Protein AF-X0TJN2-F1 (afdb_monomer)

Structure (mmCIF, N/CA/C/O backbone):
data_AF-X0TJN2-F1
#
_entry.id   AF-X0TJN2-F1
#
loop_
_atom_site.group_PDB
_atom_site.id
_atom_site.type_symbol
_atom_site.label_atom_id
_atom_site.label_alt_id
_atom_site.label_comp_id
_atom_site.label_asym_id
_atom_site.label_entity_id
_atom_site.label_seq_id
_atom_site.pdbx_PDB_ins_code
_atom_site.Cartn_x
_atom_site.Cartn_y
_atom_site.Cartn_z
_atom_site.occupancy
_atom_site.B_iso_or_equiv
_atom_site.auth_seq_id
_atom_site.auth_comp_id
_atom_site.auth_asym_id
_atom_site.auth_atom_id
_atom_site.pdbx_PDB_model_num
ATOM 1 N N . MET A 1 1 ? -18.033 17.559 14.910 1.00 62.31 1 MET A N 1
ATOM 2 C CA . MET A 1 1 ? -17.339 16.274 15.171 1.00 62.31 1 MET A CA 1
ATOM 3 C C . MET A 1 1 ? -16.543 16.414 16.459 1.00 62.31 1 MET A C 1
ATOM 5 O O . MET A 1 1 ? -16.068 17.509 16.716 1.00 62.31 1 MET A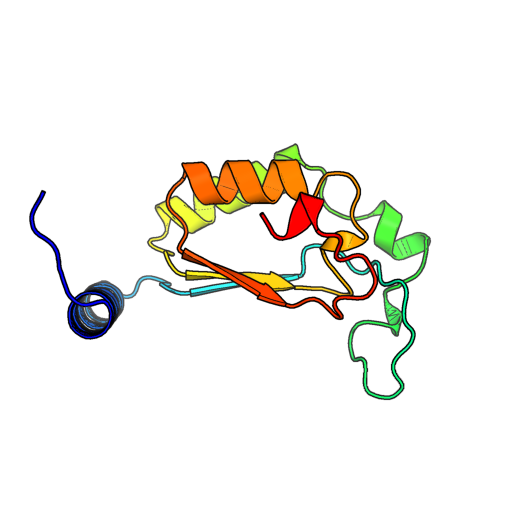 O 1
ATOM 9 N N . ARG A 1 2 ? -16.440 15.367 17.288 1.00 81.12 2 ARG A N 1
ATOM 10 C CA . ARG A 1 2 ? -15.555 15.389 18.466 1.00 81.12 2 ARG A CA 1
ATOM 11 C C . ARG A 1 2 ? -14.173 14.905 18.043 1.00 81.12 2 ARG A C 1
ATOM 13 O O . ARG A 1 2 ? -14.068 13.805 17.509 1.00 81.12 2 ARG A O 1
ATOM 20 N N . GLU A 1 3 ? -13.151 15.717 18.275 1.00 88.81 3 GLU A N 1
ATOM 21 C CA . GLU A 1 3 ? -11.761 15.311 18.076 1.00 88.81 3 GLU A CA 1
ATOM 22 C C . GLU A 1 3 ? -11.350 14.297 19.149 1.00 88.81 3 GLU A C 1
ATOM 24 O O . GLU A 1 3 ? -11.745 14.394 20.313 1.00 88.81 3 GLU A O 1
ATOM 29 N N . ILE A 1 4 ? -10.584 13.282 18.748 1.00 92.44 4 ILE A N 1
ATOM 30 C CA . ILE A 1 4 ? -10.064 12.238 19.634 1.00 92.44 4 ILE A CA 1
ATOM 31 C C . ILE A 1 4 ? -8.573 12.102 19.349 1.00 92.44 4 ILE A C 1
ATOM 33 O O . ILE A 1 4 ? -8.166 11.972 18.197 1.00 92.44 4 ILE A O 1
ATOM 37 N N . GLN A 1 5 ? -7.750 12.078 20.398 1.00 95.31 5 GLN A N 1
ATOM 38 C CA . GLN A 1 5 ? -6.318 11.833 20.253 1.00 95.31 5 GLN A CA 1
ATOM 39 C C . GLN A 1 5 ? -6.065 10.447 19.635 1.00 95.31 5 GLN A C 1
ATOM 41 O O . GLN A 1 5 ? -6.628 9.449 20.096 1.00 95.31 5 GLN A O 1
ATOM 46 N N . TYR A 1 6 ? -5.154 10.363 18.657 1.00 92.50 6 TYR A N 1
ATOM 47 C CA . TYR A 1 6 ? -4.822 9.106 17.972 1.00 92.50 6 TYR A CA 1
ATOM 48 C C . TYR A 1 6 ? -4.476 7.967 18.941 1.00 92.50 6 TYR A C 1
ATOM 50 O O . TYR A 1 6 ? -4.969 6.858 18.772 1.00 92.50 6 TYR A O 1
ATOM 58 N N . LYS A 1 7 ? -3.699 8.237 20.002 1.00 95.19 7 LYS A N 1
ATOM 59 C CA . LYS A 1 7 ? -3.362 7.241 21.038 1.00 95.19 7 LYS A CA 1
ATOM 60 C C . LYS A 1 7 ? -4.614 6.633 21.675 1.00 95.19 7 LYS A C 1
ATOM 62 O O . LYS A 1 7 ? -4.718 5.416 21.795 1.00 95.19 7 LYS A O 1
ATOM 67 N N . THR A 1 8 ? -5.573 7.474 22.054 1.00 96.06 8 THR A N 1
ATOM 68 C CA . THR A 1 8 ? -6.837 7.047 22.667 1.00 96.06 8 THR A CA 1
ATOM 69 C C . THR A 1 8 ? -7.681 6.240 21.686 1.00 96.06 8 THR A C 1
ATOM 71 O O . THR A 1 8 ? -8.191 5.180 22.046 1.00 96.06 8 THR A O 1
ATOM 74 N N . PHE A 1 9 ? -7.792 6.707 20.438 1.00 94.25 9 PHE A N 1
ATOM 75 C CA . PHE A 1 9 ? -8.461 5.977 19.361 1.00 94.25 9 PHE A CA 1
ATOM 76 C C . PHE A 1 9 ? -7.820 4.601 19.131 1.00 94.25 9 PHE A C 1
ATOM 78 O O . PHE A 1 9 ? -8.507 3.585 19.193 1.00 94.25 9 PHE A O 1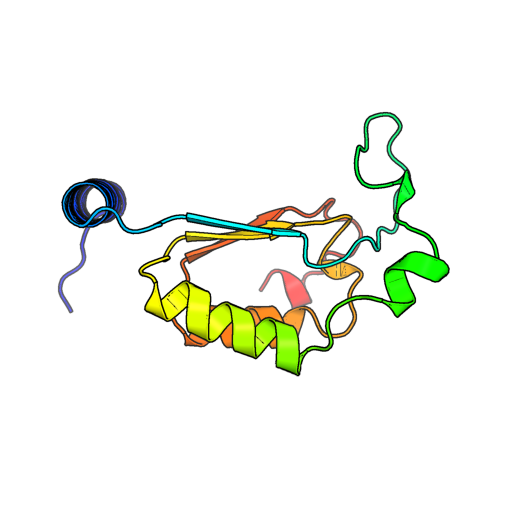
ATOM 85 N N . SER A 1 10 ? -6.502 4.560 18.936 1.00 94.44 10 SER A N 1
ATOM 86 C CA . SER A 1 10 ? -5.738 3.349 18.650 1.00 94.44 10 SER A CA 1
ATOM 87 C C . SER A 1 10 ? -5.880 2.327 19.778 1.00 94.44 10 SER A C 1
ATOM 89 O O . SER A 1 10 ? -6.340 1.214 19.525 1.00 94.44 10 SER A O 1
ATOM 91 N N . LEU A 1 11 ? -5.600 2.705 21.033 1.00 94.75 11 LEU A N 1
ATOM 92 C CA . LEU A 1 11 ? -5.723 1.801 22.186 1.00 94.75 11 LEU A CA 1
ATOM 93 C C . LEU A 1 11 ? -7.145 1.246 22.336 1.00 94.75 11 LEU A C 1
ATOM 95 O O . LEU A 1 11 ? -7.325 0.052 22.590 1.00 94.75 11 LEU A O 1
ATOM 99 N N . ARG A 1 12 ? -8.164 2.093 22.144 1.00 94.19 12 ARG A N 1
ATOM 100 C CA . ARG A 1 12 ? -9.566 1.666 22.193 1.00 94.19 12 ARG A CA 1
ATOM 101 C C . ARG A 1 12 ? -9.883 0.664 21.084 1.00 94.19 12 ARG A C 1
ATOM 103 O O . ARG A 1 12 ? -10.483 -0.370 21.371 1.00 94.19 12 ARG A O 1
ATOM 110 N N . THR A 1 13 ? -9.485 0.943 19.846 1.00 93.06 13 THR A N 1
ATOM 111 C CA . THR A 1 13 ? -9.785 0.076 18.700 1.00 93.06 13 THR A CA 1
ATOM 112 C C . THR A 1 13 ? -9.036 -1.252 18.778 1.00 93.06 13 THR A C 1
ATOM 114 O O . THR A 1 13 ? -9.641 -2.297 18.550 1.00 93.06 13 THR A O 1
ATOM 117 N N . HIS A 1 14 ? -7.764 -1.248 19.196 1.00 92.69 14 HIS A N 1
ATOM 118 C CA . HIS A 1 14 ? -7.018 -2.478 19.477 1.00 92.69 14 HIS A CA 1
ATOM 119 C C . HIS A 1 14 ? -7.720 -3.331 20.538 1.00 92.69 14 HIS A C 1
ATOM 121 O O . HIS A 1 14 ? -7.912 -4.527 20.325 1.00 92.69 14 HIS A O 1
ATOM 127 N N . LYS A 1 15 ? -8.170 -2.723 21.645 1.00 94.31 15 LYS A N 1
ATOM 128 C CA . LYS A 1 15 ? -8.902 -3.436 22.702 1.00 94.31 15 LYS A CA 1
ATOM 129 C C . LYS A 1 15 ? -10.209 -4.048 22.189 1.00 94.31 15 LYS A C 1
ATOM 131 O O . LYS A 1 15 ? -10.488 -5.204 22.487 1.00 94.31 15 LYS A O 1
ATOM 136 N N . ILE A 1 16 ? -11.002 -3.298 21.419 1.00 93.12 16 ILE A N 1
ATOM 137 C CA . ILE A 1 16 ? -12.267 -3.793 20.848 1.00 93.12 16 ILE A CA 1
ATOM 138 C C . ILE A 1 16 ? -12.008 -4.962 19.893 1.00 93.12 16 ILE A C 1
ATOM 140 O O . ILE A 1 16 ? -12.632 -6.011 20.038 1.00 93.12 16 ILE A O 1
ATOM 144 N N . ASN A 1 17 ? -11.071 -4.815 18.954 1.00 92.06 17 ASN A N 1
ATOM 145 C CA . ASN A 1 17 ? -10.776 -5.865 17.979 1.00 92.06 17 ASN A CA 1
ATOM 146 C C . ASN A 1 17 ? -10.184 -7.121 18.633 1.00 92.06 17 ASN A C 1
ATOM 148 O O . ASN A 1 17 ? -10.547 -8.226 18.236 1.00 92.06 17 ASN A O 1
ATOM 152 N N . TRP A 1 18 ? -9.368 -6.969 19.683 1.00 92.12 18 TRP A N 1
ATOM 153 C CA . TRP A 1 18 ? -8.886 -8.091 20.494 1.00 92.12 18 TRP A CA 1
ATOM 154 C C . TRP A 1 18 ? -10.037 -8.868 21.144 1.00 92.12 18 TRP A C 1
ATOM 156 O O . TRP A 1 18 ? -10.114 -10.088 21.018 1.00 92.12 18 TRP A O 1
ATOM 166 N N . LEU A 1 19 ? -10.974 -8.164 21.790 1.00 95.50 19 LEU A N 1
ATOM 167 C CA . LEU A 1 19 ? -12.136 -8.784 22.438 1.00 95.50 19 LEU A CA 1
ATOM 168 C C . LEU A 1 19 ? -13.060 -9.484 21.434 1.00 95.50 19 LEU A C 1
ATOM 170 O O . LEU A 1 19 ? -13.574 -10.563 21.716 1.00 95.50 19 LEU A O 1
ATOM 174 N N . LEU A 1 20 ? -13.240 -8.893 20.251 1.00 94.56 20 LEU A N 1
ATOM 175 C CA . LEU A 1 20 ? -14.043 -9.463 19.167 1.00 94.56 20 LEU A CA 1
ATOM 176 C C . LEU A 1 20 ? -13.293 -10.521 18.341 1.00 94.56 20 LEU A C 1
ATOM 178 O O . LEU A 1 20 ? -13.887 -11.081 17.421 1.00 94.56 20 LEU A O 1
ATOM 182 N N . LYS A 1 21 ? -12.014 -10.789 18.646 1.00 93.81 21 LYS A N 1
ATOM 183 C CA . LYS A 1 21 ? -11.131 -11.704 17.902 1.00 93.81 21 LYS A CA 1
ATOM 184 C C . LYS A 1 21 ? -11.095 -11.405 16.396 1.00 93.81 21 LYS A C 1
ATOM 186 O O . LYS A 1 21 ? -11.138 -12.315 15.571 1.00 93.81 21 LYS A O 1
ATOM 191 N N . ARG A 1 22 ? -11.046 -10.120 16.034 1.00 93.38 22 ARG A N 1
ATOM 192 C CA . ARG A 1 22 ? -11.006 -9.655 14.639 1.00 93.38 22 ARG A CA 1
ATOM 193 C C . ARG A 1 22 ? -9.607 -9.189 14.249 1.00 93.38 22 ARG A C 1
ATOM 195 O O . ARG A 1 22 ? -8.933 -8.571 15.077 1.00 93.38 22 ARG A O 1
ATOM 202 N N . PRO A 1 23 ? -9.182 -9.417 12.994 1.00 92.81 23 PRO A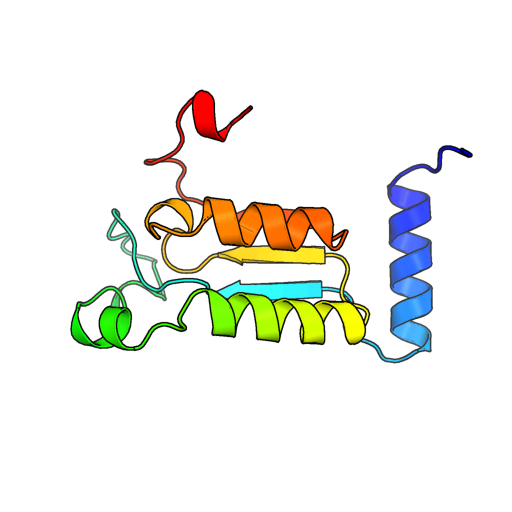 N 1
ATOM 203 C CA . PRO A 1 23 ? -7.977 -8.787 12.487 1.00 92.81 23 PRO A CA 1
ATOM 204 C C . PRO A 1 23 ? -8.187 -7.273 12.441 1.00 92.81 23 PRO A C 1
ATOM 206 O O . PRO A 1 23 ? -9.236 -6.784 12.032 1.00 92.81 23 PRO A O 1
ATOM 209 N N . ASN A 1 24 ? -7.179 -6.526 12.866 1.00 93.44 24 ASN A N 1
ATOM 210 C CA . ASN A 1 24 ? -7.206 -5.066 12.889 1.00 93.44 24 ASN A CA 1
ATOM 211 C C . ASN A 1 24 ? -6.141 -4.440 11.975 1.00 93.44 24 ASN A C 1
ATOM 213 O O . ASN A 1 24 ? -6.293 -3.281 11.586 1.00 93.44 24 ASN A O 1
ATOM 217 N N . VAL A 1 25 ? -5.100 -5.205 11.629 1.00 96.06 25 VAL A N 1
ATOM 218 C CA . VAL A 1 25 ? -4.000 -4.815 10.738 1.00 96.06 25 VAL A CA 1
ATOM 219 C C . VAL A 1 25 ? -3.935 -5.781 9.556 1.00 96.06 25 VAL A C 1
ATOM 221 O O . VAL A 1 25 ? -4.110 -6.986 9.734 1.00 96.06 25 VAL A O 1
ATOM 224 N N . CYS A 1 26 ? -3.657 -5.263 8.363 1.00 97.62 26 CYS A N 1
ATOM 225 C CA . CYS A 1 26 ? -3.344 -6.047 7.173 1.00 97.62 26 CYS A CA 1
ATOM 226 C C . CYS A 1 26 ? -2.089 -5.476 6.514 1.00 97.62 26 CYS A C 1
ATOM 228 O O . CYS A 1 26 ? -2.008 -4.271 6.291 1.00 97.62 26 CYS A O 1
ATOM 230 N N . GLN A 1 27 ? -1.132 -6.341 6.190 1.00 98.00 27 GLN A N 1
ATOM 231 C CA . GLN A 1 27 ? -0.037 -6.023 5.282 1.00 98.00 27 GLN A CA 1
ATOM 232 C C . GLN A 1 27 ? -0.313 -6.720 3.953 1.00 98.00 27 GLN A C 1
ATOM 234 O O . GLN A 1 27 ? -0.589 -7.920 3.932 1.00 98.00 27 GLN A O 1
ATOM 239 N N . PHE A 1 28 ? -0.276 -5.960 2.864 1.00 98.12 28 PHE A N 1
ATOM 240 C CA . PHE A 1 28 ? -0.575 -6.440 1.524 1.00 98.12 28 PHE A CA 1
ATOM 241 C C . PHE A 1 28 ? 0.654 -6.236 0.633 1.00 98.12 28 PHE A C 1
ATOM 243 O O . PHE A 1 28 ? 0.977 -5.112 0.244 1.00 98.12 28 PHE A O 1
ATOM 250 N N . GLU A 1 29 ? 1.311 -7.347 0.296 1.00 96.69 29 GLU A N 1
ATOM 251 C CA . GLU A 1 29 ? 2.322 -7.441 -0.763 1.00 96.69 29 GLU A CA 1
ATOM 252 C C . GLU A 1 29 ? 1.630 -7.252 -2.125 1.00 96.69 29 GLU A C 1
ATOM 254 O O . GLU A 1 29 ? 1.092 -8.193 -2.710 1.00 96.69 29 GLU A O 1
ATOM 259 N N . LEU A 1 30 ? 1.534 -6.003 -2.582 1.00 97.69 30 LEU A N 1
ATOM 260 C CA . LEU A 1 30 ? 0.665 -5.625 -3.697 1.00 97.69 30 LEU A CA 1
ATOM 261 C C . LEU A 1 30 ? 1.251 -6.005 -5.063 1.00 97.69 30 LEU A C 1
ATOM 263 O O . LEU A 1 30 ? 0.516 -6.274 -6.014 1.00 97.69 30 LEU A O 1
ATOM 267 N N . THR A 1 31 ? 2.576 -5.997 -5.163 1.00 97.94 31 THR A N 1
ATOM 268 C CA . THR A 1 31 ? 3.323 -6.307 -6.381 1.00 97.94 31 THR A CA 1
ATOM 269 C C . THR A 1 31 ? 4.669 -6.918 -6.020 1.00 97.94 31 THR A C 1
ATOM 271 O O . THR A 1 31 ? 5.249 -6.576 -4.993 1.00 97.94 31 THR A O 1
ATOM 274 N N . PHE A 1 32 ? 5.195 -7.795 -6.870 1.00 97.31 32 PHE A N 1
ATOM 275 C CA . PHE A 1 32 ? 6.598 -8.211 -6.806 1.00 97.31 32 PHE A CA 1
ATOM 276 C C . PHE A 1 32 ? 7.520 -7.257 -7.577 1.00 97.31 32 PHE A C 1
ATOM 278 O O . PHE A 1 32 ? 8.740 -7.399 -7.513 1.00 97.31 32 PHE A O 1
ATOM 285 N N . GLY A 1 33 ? 6.951 -6.308 -8.325 1.00 97.62 33 GLY A N 1
ATOM 286 C CA . GLY A 1 33 ? 7.687 -5.334 -9.116 1.00 97.62 33 GLY A CA 1
ATOM 287 C C . GLY A 1 33 ? 8.494 -4.403 -8.226 1.00 97.62 33 GLY A C 1
ATOM 288 O O . GLY A 1 33 ? 7.982 -3.870 -7.245 1.00 97.62 33 GLY A O 1
ATOM 289 N N . CYS A 1 34 ? 9.766 -4.217 -8.560 1.00 97.94 34 CYS A N 1
ATOM 290 C CA . CYS A 1 34 ? 10.634 -3.229 -7.935 1.00 97.94 34 CYS A CA 1
ATOM 291 C C . CYS A 1 34 ? 11.630 -2.700 -8.970 1.00 97.94 34 CYS A C 1
ATOM 293 O O . CYS A 1 34 ? 12.081 -3.432 -9.850 1.00 97.94 34 CYS A O 1
ATOM 295 N N . ASN A 1 35 ? 11.990 -1.429 -8.854 1.00 97.06 35 ASN A N 1
ATOM 296 C CA . ASN A 1 35 ? 13.020 -0.768 -9.656 1.00 97.06 35 ASN A CA 1
ATOM 297 C C . ASN A 1 35 ? 14.428 -0.870 -9.040 1.00 97.06 35 ASN A C 1
ATOM 299 O O . ASN A 1 35 ? 15.384 -0.374 -9.631 1.00 97.06 35 ASN A O 1
ATOM 303 N N . LEU A 1 36 ? 14.561 -1.511 -7.875 1.00 97.19 36 LEU A N 1
ATOM 304 C CA . LEU A 1 36 ? 15.825 -1.765 -7.184 1.00 97.19 36 LEU A CA 1
ATOM 305 C C . LEU A 1 36 ? 16.020 -3.270 -6.937 1.00 97.19 36 LEU A C 1
ATOM 307 O O . LEU A 1 36 ? 15.052 -4.016 -6.805 1.00 97.19 36 LEU A O 1
ATOM 311 N N . HIS A 1 37 ? 17.281 -3.691 -6.798 1.00 96.88 37 HIS A N 1
ATOM 312 C CA . HIS A 1 37 ? 17.691 -5.081 -6.540 1.00 96.88 37 HIS A CA 1
ATOM 313 C C . HIS A 1 37 ? 18.556 -5.167 -5.271 1.00 96.88 37 HIS A C 1
ATOM 315 O O . HIS A 1 37 ? 19.764 -5.418 -5.315 1.00 96.88 37 HIS A O 1
ATOM 321 N N . CYS A 1 38 ? 17.959 -4.861 -4.116 1.00 97.19 38 CYS A N 1
ATOM 322 C CA . CYS A 1 38 ? 18.686 -4.803 -2.847 1.00 97.19 38 CYS A CA 1
ATOM 323 C C . CYS A 1 38 ? 19.200 -6.194 -2.438 1.00 97.19 38 CYS A C 1
ATOM 325 O O . CYS A 1 38 ? 18.443 -7.160 -2.423 1.00 97.19 38 CYS A O 1
ATOM 327 N N . LYS A 1 39 ? 20.465 -6.289 -2.003 1.00 97.50 39 LYS A N 1
ATOM 328 C CA . LYS A 1 39 ? 21.110 -7.570 -1.634 1.00 97.50 39 LYS A CA 1
ATOM 329 C C . LYS A 1 39 ? 20.397 -8.346 -0.518 1.00 97.50 39 LYS A C 1
ATOM 331 O O . LYS A 1 39 ? 20.538 -9.557 -0.434 1.00 97.50 39 LYS A O 1
ATOM 336 N N . HIS A 1 40 ? 19.667 -7.648 0.349 1.00 96.75 40 HIS A N 1
ATOM 337 C CA . HIS A 1 40 ? 18.925 -8.220 1.476 1.00 96.75 40 HIS A CA 1
ATOM 338 C C . HIS A 1 40 ? 17.423 -8.393 1.176 1.00 96.75 40 HIS A C 1
ATOM 340 O O . HIS A 1 40 ? 16.631 -8.606 2.093 1.00 96.75 40 HIS A O 1
ATOM 346 N N . CYS A 1 41 ? 16.996 -8.209 -0.078 1.00 96.50 41 CYS A N 1
ATOM 347 C CA . CYS A 1 41 ? 15.586 -8.239 -0.445 1.00 96.50 41 CYS A CA 1
ATOM 348 C C . CYS A 1 41 ? 15.069 -9.677 -0.514 1.00 96.50 41 CYS A C 1
ATOM 350 O O . CYS A 1 41 ? 15.537 -10.479 -1.320 1.00 96.50 41 CYS A O 1
ATOM 352 N N . TYR A 1 42 ? 14.060 -9.990 0.296 1.00 94.44 42 TYR A N 1
ATOM 353 C CA . TYR A 1 42 ? 13.435 -11.311 0.290 1.00 94.44 42 TYR A CA 1
ATOM 354 C C . TYR A 1 42 ? 12.428 -11.493 -0.863 1.00 94.44 42 TYR A C 1
ATOM 356 O O . TYR A 1 42 ? 12.080 -12.628 -1.184 1.00 94.44 42 TYR A O 1
ATOM 364 N N . THR A 1 43 ? 11.971 -10.403 -1.499 1.00 93.62 43 THR A N 1
ATOM 365 C CA . THR A 1 43 ? 10.998 -10.436 -2.608 1.00 93.62 43 THR A CA 1
ATOM 366 C C . THR A 1 43 ? 11.639 -10.375 -3.997 1.00 93.62 43 THR A C 1
ATOM 368 O O . THR A 1 43 ? 10.978 -10.709 -4.979 1.00 93.62 43 THR A O 1
ATOM 371 N N . ASP A 1 44 ? 12.928 -10.029 -4.109 1.00 95.69 44 ASP A N 1
ATOM 372 C CA . ASP A 1 44 ? 13.604 -9.808 -5.400 1.00 95.69 44 ASP A CA 1
ATOM 373 C C . ASP A 1 44 ? 13.623 -11.055 -6.300 1.00 95.69 44 ASP A C 1
ATOM 375 O O . ASP A 1 44 ? 13.524 -10.966 -7.524 1.00 95.69 44 ASP A O 1
ATOM 379 N N . CYS A 1 45 ? 13.633 -12.254 -5.710 1.00 95.12 45 CYS A N 1
ATOM 380 C CA . CYS A 1 45 ? 13.550 -13.504 -6.466 1.00 95.12 45 CYS A CA 1
ATOM 381 C C . CYS A 1 45 ? 12.247 -13.640 -7.285 1.00 95.12 45 CYS A C 1
ATOM 383 O O . CYS A 1 45 ? 12.235 -14.373 -8.286 1.00 95.12 45 CYS A O 1
ATOM 385 N N . TYR A 1 46 ? 11.196 -12.900 -6.908 1.00 96.06 46 TYR A N 1
ATOM 386 C CA . TYR A 1 46 ? 9.906 -12.818 -7.592 1.00 96.06 46 TYR A CA 1
ATOM 387 C C . TYR A 1 46 ? 9.780 -11.616 -8.538 1.00 96.06 46 TYR A C 1
ATOM 389 O O . TYR A 1 46 ? 8.833 -11.580 -9.322 1.00 96.06 46 TYR A O 1
ATOM 397 N N . ASN A 1 47 ? 10.727 -10.670 -8.545 1.00 96.62 47 ASN A N 1
ATOM 398 C CA . ASN A 1 47 ? 10.728 -9.508 -9.441 1.00 96.62 47 ASN A CA 1
ATOM 399 C C . ASN A 1 47 ? 11.118 -9.906 -10.880 1.00 96.62 47 ASN A C 1
ATOM 401 O O . ASN A 1 47 ? 12.171 -9.552 -11.408 1.00 96.62 47 ASN A O 1
ATOM 405 N N . LYS A 1 48 ? 10.296 -10.755 -11.508 1.00 96.81 48 LYS A N 1
ATOM 406 C CA . LYS A 1 48 ? 10.532 -11.332 -12.838 1.00 96.81 48 LYS A CA 1
ATOM 407 C C . LYS A 1 48 ? 9.230 -11.378 -13.634 1.00 96.81 48 LYS A C 1
ATOM 409 O O . LYS A 1 48 ? 8.178 -11.670 -13.058 1.00 96.81 48 LYS A O 1
ATOM 414 N N . PRO A 1 49 ? 9.274 -11.234 -14.974 1.00 96.19 49 PRO A N 1
ATOM 415 C CA . PRO A 1 49 ? 8.070 -11.194 -15.809 1.00 96.19 49 PRO A CA 1
ATOM 416 C C . PRO A 1 49 ? 7.098 -12.365 -15.607 1.00 96.19 49 PRO A C 1
ATOM 418 O O . PRO A 1 49 ? 5.890 -12.189 -15.732 1.00 96.19 49 PRO A O 1
ATOM 421 N N . ALA A 1 50 ? 7.602 -13.561 -15.288 1.00 97.12 50 ALA A N 1
ATOM 422 C CA . ALA A 1 50 ? 6.775 -14.746 -15.057 1.00 97.12 50 ALA A CA 1
ATOM 423 C C . ALA A 1 50 ? 5.851 -14.626 -13.826 1.00 97.12 50 ALA A C 1
ATOM 425 O O . ALA A 1 50 ? 4.763 -15.204 -13.839 1.00 97.12 50 ALA A O 1
ATOM 426 N N . TYR A 1 51 ? 6.267 -13.890 -12.789 1.00 96.44 51 TYR A N 1
ATOM 427 C CA . TYR A 1 51 ? 5.473 -13.655 -11.578 1.00 96.44 51 TYR A CA 1
ATOM 428 C C . TYR A 1 51 ? 4.621 -12.392 -11.703 1.00 96.44 51 TYR A C 1
ATOM 430 O O . TYR A 1 51 ? 3.441 -12.438 -11.372 1.00 96.44 51 TYR A O 1
ATOM 438 N N . LEU A 1 52 ? 5.165 -11.314 -12.284 1.00 95.75 52 LEU A N 1
ATOM 439 C CA . LEU A 1 52 ? 4.425 -10.060 -12.500 1.00 95.75 52 LEU A CA 1
ATOM 440 C C . LEU A 1 52 ? 3.163 -10.270 -13.353 1.00 95.75 52 LEU A C 1
ATOM 442 O O . LEU A 1 52 ? 2.111 -9.700 -13.085 1.00 95.75 52 LEU A O 1
ATOM 446 N N . LYS A 1 53 ? 3.228 -11.161 -14.352 1.00 96.06 53 LYS A N 1
ATOM 447 C CA . LYS A 1 53 ? 2.068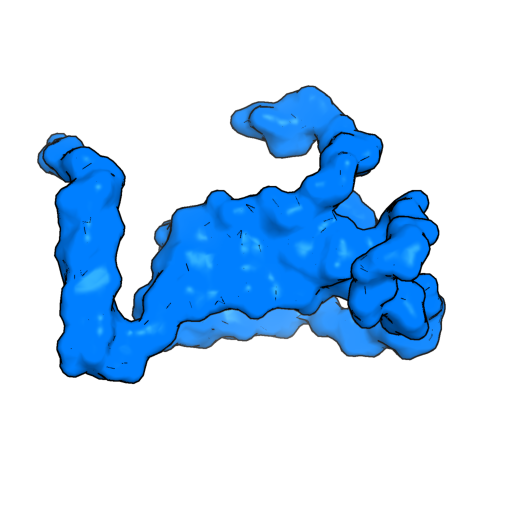 -11.536 -15.184 1.00 96.06 53 LYS A CA 1
ATOM 448 C C . LYS A 1 53 ? 0.958 -12.272 -14.422 1.00 96.06 53 LYS A C 1
ATOM 450 O O . LYS A 1 53 ? -0.133 -12.423 -14.966 1.00 96.06 53 LYS A O 1
ATOM 455 N N . LYS A 1 54 ? 1.240 -12.772 -13.217 1.00 96.19 54 LYS A N 1
ATOM 456 C CA . LYS A 1 54 ? 0.295 -13.503 -12.359 1.00 96.19 54 LYS A CA 1
ATOM 457 C C . LYS A 1 54 ? -0.239 -12.649 -11.209 1.00 96.19 54 LYS A C 1
ATOM 459 O O . LYS A 1 54 ? -0.989 -13.166 -10.386 1.00 96.19 54 LYS A O 1
ATOM 464 N N . GLU A 1 55 ? 0.154 -11.381 -11.129 1.00 97.06 55 GLU A N 1
ATOM 465 C CA . GLU A 1 55 ? -0.383 -10.474 -10.124 1.00 97.06 55 GLU A CA 1
ATOM 466 C C . GLU A 1 55 ? -1.889 -10.289 -10.289 1.00 97.06 55 GLU A C 1
ATOM 468 O O . GLU A 1 55 ? -2.446 -10.372 -11.387 1.00 97.06 55 GLU A O 1
ATOM 473 N N . 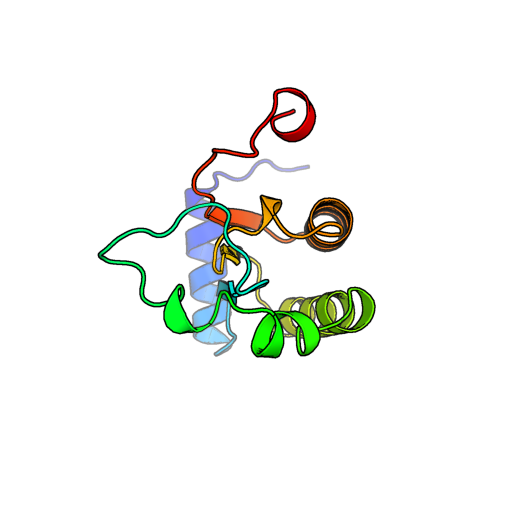LEU A 1 56 ? -2.539 -9.995 -9.167 1.00 98.00 56 LEU A N 1
ATOM 474 C CA . LEU A 1 56 ? -3.957 -9.687 -9.143 1.00 98.00 56 LEU A CA 1
ATOM 475 C C . LEU A 1 56 ? -4.248 -8.464 -10.012 1.00 98.00 56 LEU A C 1
ATOM 477 O O . LEU A 1 56 ? -3.510 -7.475 -10.013 1.00 98.00 56 LEU A O 1
ATOM 481 N N . LYS A 1 57 ? -5.367 -8.508 -10.730 1.00 98.25 57 LYS A N 1
ATOM 482 C CA . LYS A 1 57 ? -5.910 -7.346 -11.435 1.00 98.25 57 LYS A CA 1
ATOM 483 C C . LYS A 1 57 ? -6.453 -6.345 -10.417 1.00 98.25 57 LYS A C 1
ATOM 485 O O . LYS A 1 57 ? -6.905 -6.732 -9.342 1.00 98.25 57 LYS A O 1
ATOM 490 N N . THR A 1 58 ? -6.528 -5.070 -10.793 1.00 98.50 58 THR A N 1
ATOM 491 C CA . THR A 1 58 ? -7.056 -3.977 -9.950 1.00 98.50 58 THR A CA 1
ATOM 492 C C . THR A 1 58 ? -8.381 -4.342 -9.278 1.00 98.50 58 THR A C 1
ATOM 494 O O . THR A 1 58 ? -8.540 -4.198 -8.071 1.00 98.50 58 THR A O 1
ATOM 497 N N . ARG A 1 59 ? -9.324 -4.903 -10.048 1.00 98.44 59 ARG A N 1
ATOM 498 C CA . ARG A 1 59 ? -10.646 -5.315 -9.546 1.00 98.44 59 ARG A CA 1
ATOM 499 C C . ARG A 1 59 ? -10.576 -6.389 -8.455 1.00 98.44 59 ARG A C 1
ATOM 501 O O . ARG A 1 59 ? -11.407 -6.399 -7.557 1.00 98.44 59 ARG A O 1
ATOM 508 N N . GLU A 1 60 ? -9.605 -7.295 -8.544 1.00 98.69 60 GLU A N 1
ATOM 509 C CA . GLU A 1 60 ? -9.423 -8.393 -7.591 1.00 98.69 60 GLU A CA 1
ATOM 510 C C . GLU A 1 60 ? -8.805 -7.859 -6.301 1.00 98.69 60 GLU A C 1
ATOM 512 O O . GLU A 1 60 ? -9.268 -8.201 -5.216 1.00 98.69 60 GLU A O 1
ATOM 517 N N . VAL A 1 61 ? -7.844 -6.936 -6.416 1.00 98.62 61 VAL A N 1
ATOM 518 C CA . VAL A 1 61 ? -7.294 -6.205 -5.268 1.00 98.62 61 VAL A CA 1
ATOM 519 C C . VAL A 1 61 ? -8.399 -5.435 -4.546 1.00 98.62 61 VAL A C 1
ATOM 521 O O . VAL A 1 61 ? -8.599 -5.642 -3.352 1.00 98.62 61 VAL A O 1
ATOM 524 N N . LYS A 1 62 ? -9.175 -4.607 -5.258 1.00 98.56 62 LYS A N 1
ATOM 525 C CA . LYS A 1 62 ? -10.279 -3.827 -4.666 1.00 98.56 62 LYS A CA 1
ATOM 526 C C . LYS A 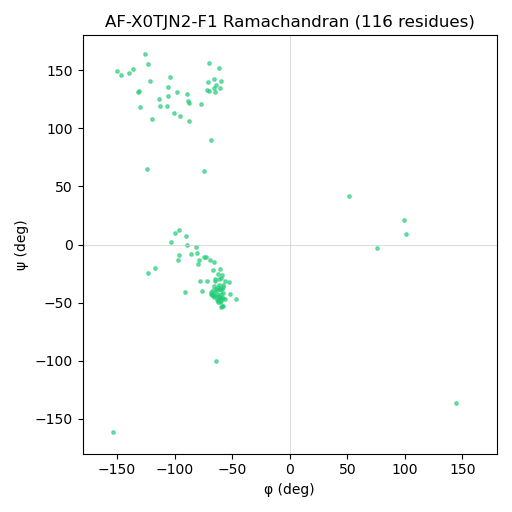1 62 ? -11.335 -4.722 -4.007 1.00 98.56 62 LYS A C 1
ATOM 528 O O . LYS A 1 62 ? -11.827 -4.409 -2.923 1.00 98.56 62 LYS A O 1
ATOM 533 N N . PHE A 1 63 ? -11.641 -5.872 -4.612 1.00 98.56 63 PHE A N 1
ATOM 534 C CA . PHE A 1 63 ? -12.523 -6.874 -4.012 1.00 98.56 63 PHE A CA 1
ATOM 535 C C . PHE A 1 63 ? -11.960 -7.442 -2.700 1.00 98.56 63 PHE A C 1
ATOM 537 O O . PHE A 1 63 ? -12.692 -7.554 -1.718 1.00 98.56 63 PHE A O 1
ATOM 544 N N . ILE A 1 64 ? -10.666 -7.768 -2.648 1.00 98.38 64 ILE A N 1
ATOM 545 C CA . ILE A 1 64 ? -10.015 -8.223 -1.412 1.00 98.38 64 ILE A CA 1
ATOM 546 C C . ILE A 1 64 ? -10.043 -7.118 -0.354 1.00 98.38 64 ILE A C 1
ATOM 548 O O . ILE A 1 64 ? -10.374 -7.397 0.796 1.00 98.38 64 ILE A O 1
ATOM 552 N N . LEU A 1 65 ? -9.772 -5.866 -0.729 1.00 98.38 65 LEU A N 1
ATOM 553 C CA . LEU A 1 65 ? -9.816 -4.727 0.191 1.00 98.38 65 LEU A CA 1
ATOM 554 C C . LEU A 1 65 ? -11.209 -4.524 0.806 1.00 98.38 65 LEU A C 1
ATOM 556 O O . LEU A 1 65 ? -11.305 -4.262 2.002 1.00 98.38 65 LEU A O 1
ATOM 560 N N . ASP A 1 66 ? -12.290 -4.728 0.045 1.00 98.12 66 ASP A N 1
ATOM 561 C CA . ASP A 1 66 ? -13.65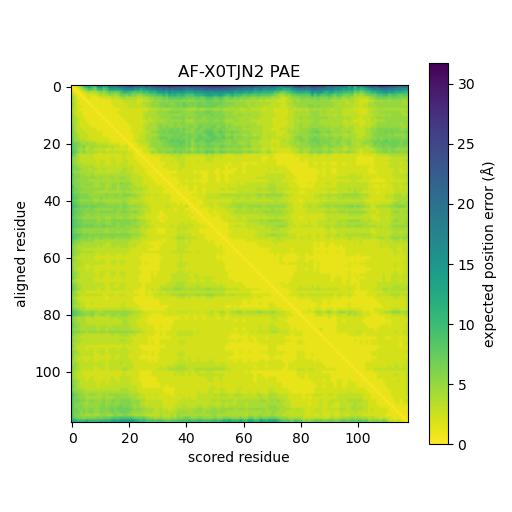8 -4.740 0.590 1.00 98.12 66 ASP A CA 1
ATOM 562 C C . ASP A 1 66 ? -13.843 -5.824 1.666 1.00 98.12 66 ASP A C 1
ATOM 564 O O . ASP A 1 66 ? -14.417 -5.572 2.728 1.00 98.12 66 ASP A O 1
ATOM 568 N N . LYS A 1 67 ? -13.314 -7.031 1.436 1.00 97.75 67 LYS A N 1
ATOM 569 C CA . LYS A 1 67 ? -13.383 -8.126 2.417 1.00 97.75 67 LYS A CA 1
ATOM 570 C C . LYS A 1 67 ? -12.539 -7.845 3.656 1.00 97.75 67 LYS A C 1
ATOM 572 O O . LYS A 1 67 ? -13.009 -8.078 4.768 1.00 97.75 67 LYS A O 1
ATOM 577 N N . VAL A 1 68 ? -11.331 -7.317 3.471 1.00 97.12 68 VAL A N 1
ATOM 578 C CA . VAL A 1 68 ? -10.415 -6.923 4.551 1.00 97.12 68 VAL A CA 1
ATOM 579 C C . VAL A 1 68 ? -11.055 -5.847 5.429 1.00 97.12 68 VAL A C 1
ATOM 581 O O . VAL A 1 68 ? -11.071 -5.982 6.652 1.00 97.12 68 VAL A O 1
ATOM 584 N N . TYR A 1 69 ? -11.673 -4.837 4.817 1.00 95.94 69 TYR A N 1
ATOM 585 C CA . TYR A 1 69 ? -12.397 -3.790 5.534 1.00 95.94 69 TYR A CA 1
ATOM 586 C C . TYR A 1 69 ? -13.557 -4.369 6.357 1.00 95.94 69 TYR A C 1
ATOM 588 O O . TYR A 1 69 ? -13.661 -4.139 7.563 1.00 95.94 69 TYR A O 1
ATOM 596 N N . LYS A 1 70 ? -14.391 -5.214 5.734 1.00 95.00 70 LYS A N 1
ATOM 597 C CA . LYS A 1 70 ? -15.523 -5.883 6.401 1.00 95.00 70 LYS A CA 1
ATOM 598 C C . LYS A 1 70 ? -15.095 -6.814 7.538 1.00 95.00 70 LYS A C 1
ATOM 600 O O . LYS A 1 70 ? -15.874 -7.028 8.464 1.00 95.00 70 LYS A O 1
ATOM 605 N N . ALA A 1 71 ? -13.870 -7.340 7.502 1.00 94.19 71 ALA A N 1
ATOM 606 C CA . ALA A 1 71 ? -13.312 -8.156 8.578 1.00 94.19 71 ALA A CA 1
ATOM 607 C C . ALA A 1 71 ? -12.935 -7.345 9.838 1.00 94.19 71 ALA A C 1
ATOM 609 O O . ALA A 1 71 ? -12.701 -7.942 10.889 1.00 94.19 71 ALA A O 1
ATOM 610 N N . GLY A 1 72 ? -12.927 -6.007 9.768 1.00 92.81 72 GLY A N 1
ATOM 611 C CA . GLY A 1 72 ? -12.600 -5.117 10.889 1.00 92.81 72 GLY A CA 1
ATOM 612 C C . GLY A 1 72 ? -11.179 -4.550 10.858 1.00 92.81 72 GLY A C 1
ATOM 613 O O . GLY A 1 72 ? -10.758 -3.904 11.825 1.00 92.81 72 GLY A O 1
ATOM 614 N N . VAL A 1 73 ? -10.450 -4.761 9.758 1.00 96.25 73 VAL A N 1
ATOM 615 C CA . VAL A 1 73 ? -9.140 -4.145 9.553 1.00 96.25 73 VAL A CA 1
ATOM 616 C C . VAL A 1 73 ? -9.319 -2.657 9.313 1.00 96.25 73 VAL A C 1
ATOM 618 O O . VAL A 1 73 ? -10.122 -2.241 8.482 1.00 96.25 73 VAL A O 1
ATOM 621 N N . ILE A 1 74 ? -8.521 -1.863 10.019 1.00 95.25 74 ILE A N 1
ATOM 622 C CA . ILE A 1 74 ? -8.478 -0.413 9.831 1.00 95.25 74 ILE A CA 1
ATOM 623 C C . ILE A 1 74 ? -7.076 0.089 9.500 1.00 95.25 74 ILE A C 1
ATOM 625 O O . ILE A 1 74 ? -6.960 1.128 8.867 1.00 95.25 74 ILE A O 1
ATOM 629 N N . TRP A 1 75 ? -6.021 -0.637 9.878 1.00 97.75 75 TRP A N 1
ATOM 630 C CA . TRP A 1 75 ? -4.644 -0.302 9.522 1.00 97.75 75 TRP A CA 1
ATOM 631 C C . TRP A 1 75 ? -4.198 -1.170 8.351 1.00 97.75 75 TRP A C 1
ATOM 633 O O . TRP A 1 75 ? -4.073 -2.388 8.492 1.00 97.75 75 TRP A O 1
ATOM 643 N N . LEU A 1 76 ? -3.970 -0.545 7.202 1.00 98.62 76 LEU A N 1
ATOM 644 C CA . LEU A 1 76 ? -3.556 -1.218 5.976 1.00 98.62 76 LEU A CA 1
ATOM 645 C C . LEU A 1 76 ? -2.139 -0.781 5.612 1.00 98.62 76 LEU A C 1
ATOM 647 O O . LEU A 1 76 ? -1.880 0.408 5.480 1.00 98.62 76 LEU A O 1
ATOM 651 N N . CYS A 1 77 ? -1.229 -1.730 5.433 1.00 98.62 77 CYS A N 1
ATOM 652 C CA . CYS A 1 77 ? 0.114 -1.473 4.934 1.00 98.62 77 CYS A CA 1
ATOM 653 C C . CYS A 1 77 ? 0.233 -1.977 3.494 1.00 98.62 77 CYS A C 1
ATOM 655 O O . CYS A 1 77 ? 0.078 -3.177 3.257 1.00 98.62 77 CYS A O 1
ATOM 657 N N . PHE A 1 78 ? 0.516 -1.083 2.546 1.00 98.62 78 PHE A N 1
ATOM 658 C CA . PHE A 1 78 ? 0.905 -1.469 1.189 1.00 98.62 78 PHE A CA 1
ATOM 659 C C . PHE A 1 78 ? 2.420 -1.637 1.107 1.00 98.62 78 PHE A C 1
ATOM 661 O O . PHE A 1 78 ? 3.174 -0.750 1.508 1.00 98.62 78 PHE A O 1
ATOM 668 N N . THR A 1 79 ? 2.852 -2.777 0.575 1.00 97.81 79 THR A N 1
ATOM 669 C CA . THR A 1 79 ? 4.263 -3.146 0.408 1.00 97.81 79 THR A CA 1
ATOM 670 C C . THR A 1 79 ? 4.409 -4.139 -0.760 1.00 97.81 79 THR A C 1
ATOM 672 O O . THR A 1 79 ? 3.519 -4.193 -1.615 1.00 97.81 79 THR A O 1
ATOM 675 N N . GLY A 1 80 ? 5.505 -4.892 -0.855 1.00 95.62 80 GLY A N 1
ATOM 676 C CA . GLY A 1 80 ? 5.807 -5.743 -2.005 1.00 95.62 80 GLY A CA 1
ATOM 677 C C . GLY A 1 80 ? 7.294 -5.800 -2.339 1.00 95.62 80 GLY A C 1
ATOM 678 O O . GLY A 1 80 ? 8.182 -5.855 -1.486 1.00 95.62 80 GLY A O 1
ATOM 679 N N . GLY A 1 81 ? 7.559 -5.704 -3.639 1.00 96.62 81 GLY A N 1
ATOM 680 C CA . GLY A 1 81 ? 8.716 -4.966 -4.126 1.00 96.62 81 GLY A CA 1
ATOM 681 C C . GLY A 1 81 ? 8.555 -3.485 -3.764 1.00 96.62 81 GLY A C 1
ATOM 682 O O . GLY A 1 81 ? 8.759 -3.094 -2.619 1.00 96.62 81 GLY A O 1
ATOM 683 N N . ASP A 1 82 ? 8.129 -2.664 -4.718 1.00 97.88 82 ASP A N 1
ATOM 684 C CA . ASP A 1 82 ? 7.743 -1.279 -4.459 1.00 97.88 82 ASP A CA 1
ATOM 685 C C . ASP A 1 82 ? 6.365 -0.971 -5.078 1.00 97.88 82 ASP A C 1
ATOM 687 O O . ASP A 1 82 ? 6.224 -1.038 -6.306 1.00 97.88 82 ASP A O 1
ATOM 691 N N . PRO A 1 83 ? 5.347 -0.610 -4.267 1.00 97.94 83 PRO A N 1
ATOM 692 C CA . PRO A 1 83 ? 4.004 -0.315 -4.764 1.00 97.94 83 PRO A CA 1
ATOM 693 C C . PRO A 1 83 ? 3.948 0.778 -5.838 1.00 97.94 83 PRO A C 1
ATOM 695 O O . PRO A 1 83 ? 3.116 0.681 -6.737 1.00 97.94 83 PRO A O 1
ATOM 698 N N . LEU A 1 84 ? 4.843 1.775 -5.807 1.00 97.56 84 LEU A N 1
ATOM 699 C CA . LEU A 1 84 ? 4.869 2.873 -6.783 1.00 97.56 84 LEU A CA 1
ATOM 700 C C . LEU A 1 84 ? 5.305 2.423 -8.183 1.00 97.56 84 LEU A C 1
ATOM 702 O O . LEU A 1 84 ? 5.104 3.151 -9.152 1.00 97.56 84 LEU A O 1
ATOM 706 N N . THR A 1 85 ? 5.869 1.221 -8.329 1.00 96.81 85 THR A N 1
ATOM 707 C CA . THR A 1 85 ? 6.184 0.654 -9.653 1.00 96.81 85 THR A CA 1
ATOM 708 C C . THR A 1 85 ? 4.956 0.074 -10.357 1.00 96.81 85 THR A C 1
ATOM 710 O O . THR A 1 85 ? 4.984 -0.188 -11.565 1.00 96.81 85 THR A O 1
ATOM 713 N N . ARG A 1 86 ? 3.854 -0.113 -9.625 1.00 97.19 86 ARG A N 1
ATOM 714 C CA . ARG A 1 86 ? 2.612 -0.668 -10.148 1.00 97.19 86 ARG A CA 1
ATOM 715 C C . ARG A 1 86 ? 1.736 0.445 -10.740 1.00 97.19 86 ARG A C 1
ATOM 717 O O . ARG A 1 86 ? 1.339 1.379 -10.054 1.00 97.19 86 ARG A O 1
ATOM 724 N N . LYS A 1 87 ? 1.388 0.325 -12.026 1.00 96.25 87 LYS A N 1
ATOM 725 C CA . LYS A 1 87 ? 0.718 1.388 -12.811 1.00 96.25 87 LYS A CA 1
ATOM 726 C C . LYS A 1 87 ? -0.626 1.866 -12.246 1.00 96.25 87 LYS A C 1
ATOM 728 O O . LYS A 1 87 ? -0.963 3.032 -12.389 1.00 96.25 87 LYS A O 1
ATOM 733 N N . ASP A 1 88 ? -1.401 0.967 -11.653 1.00 97.88 88 ASP A N 1
ATOM 734 C CA . ASP A 1 88 ? -2.726 1.219 -11.072 1.00 97.88 88 ASP A CA 1
ATOM 735 C C . ASP A 1 88 ? -2.674 1.472 -9.554 1.00 97.88 88 ASP A C 1
ATOM 737 O O . ASP A 1 88 ? -3.712 1.463 -8.894 1.00 97.88 88 ASP A O 1
ATOM 741 N N . PHE A 1 89 ? -1.486 1.695 -8.976 1.00 98.00 89 PHE A N 1
ATOM 742 C CA . PHE A 1 89 ? -1.330 1.862 -7.531 1.00 98.00 89 PHE A CA 1
ATOM 743 C C . PHE A 1 89 ? -2.149 3.024 -6.965 1.00 98.00 89 PHE A C 1
ATOM 745 O O . PHE A 1 89 ? -2.833 2.837 -5.963 1.00 98.00 89 PHE A O 1
ATOM 752 N N . LEU A 1 90 ? -2.124 4.198 -7.604 1.00 97.38 90 LEU A N 1
ATOM 753 C CA . LEU A 1 90 ? -2.846 5.373 -7.100 1.00 97.38 90 LEU A CA 1
ATOM 754 C C . LEU A 1 90 ? -4.365 5.144 -7.061 1.00 97.38 90 LEU A C 1
ATOM 756 O O . LEU A 1 90 ? -5.010 5.527 -6.092 1.00 97.38 90 LEU A O 1
ATOM 760 N N . ASP A 1 91 ? -4.928 4.430 -8.041 1.00 98.25 91 ASP A N 1
ATOM 761 C CA . ASP A 1 91 ? -6.351 4.056 -8.046 1.00 98.25 91 ASP A CA 1
ATOM 762 C C . ASP A 1 91 ? -6.695 3.073 -6.907 1.00 98.25 91 ASP A C 1
ATOM 764 O O . ASP A 1 91 ? -7.735 3.1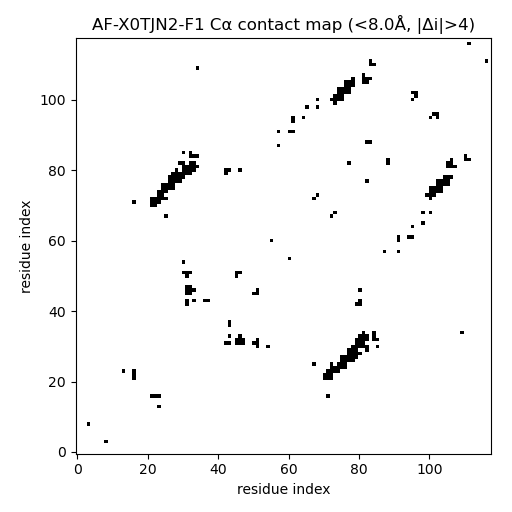75 -6.254 1.00 98.25 91 ASP A O 1
ATOM 768 N N . ILE A 1 92 ? -5.800 2.123 -6.622 1.00 98.56 92 ILE A N 1
ATOM 769 C CA . ILE A 1 92 ? -5.945 1.194 -5.491 1.00 98.56 92 ILE A CA 1
ATOM 770 C C . ILE A 1 92 ? -5.835 1.940 -4.155 1.00 98.56 92 ILE A C 1
ATOM 772 O O . ILE A 1 92 ? -6.625 1.690 -3.244 1.00 98.56 92 ILE A O 1
ATOM 776 N N . TYR A 1 93 ? -4.872 2.855 -4.037 1.00 98.06 93 TYR A N 1
ATOM 777 C CA . TYR A 1 93 ? -4.657 3.661 -2.841 1.00 98.06 93 TYR A CA 1
ATOM 778 C C . TYR A 1 93 ? -5.864 4.558 -2.547 1.00 98.06 93 TYR A C 1
ATOM 780 O O . TYR A 1 93 ? -6.345 4.563 -1.414 1.00 98.06 93 TYR A O 1
ATOM 788 N N . SER A 1 94 ? -6.393 5.260 -3.554 1.00 97.50 94 SER A N 1
ATOM 789 C CA . SER A 1 94 ? -7.591 6.095 -3.415 1.00 97.50 94 SER A CA 1
ATOM 790 C C . SER A 1 94 ? -8.810 5.275 -2.997 1.00 97.50 94 SER A C 1
ATOM 792 O O . SER A 1 94 ? -9.454 5.619 -2.011 1.00 97.50 94 SER A O 1
ATOM 794 N N . ASP A 1 95 ? -9.073 4.130 -3.641 1.00 98.25 95 ASP A N 1
ATOM 795 C CA . ASP A 1 95 ? -10.180 3.243 -3.244 1.00 98.25 95 ASP A CA 1
ATOM 796 C C . ASP A 1 95 ? -10.028 2.728 -1.801 1.00 98.25 95 ASP A C 1
ATOM 798 O O . ASP A 1 95 ? -11.007 2.651 -1.056 1.00 98.25 95 ASP A O 1
ATOM 802 N N . ALA A 1 96 ? -8.807 2.409 -1.362 1.00 98.25 96 ALA A N 1
ATOM 803 C CA . ALA A 1 96 ? -8.542 2.048 0.028 1.00 98.25 96 ALA A CA 1
ATOM 804 C C . ALA A 1 96 ? -8.783 3.230 0.986 1.00 98.25 96 ALA A C 1
ATOM 806 O O . ALA A 1 96 ? -9.357 3.061 2.069 1.00 98.25 96 ALA A O 1
ATOM 807 N N . LYS A 1 97 ? -8.362 4.435 0.596 1.00 97.50 97 LYS A N 1
ATOM 808 C CA . LYS A 1 97 ? -8.516 5.638 1.411 1.00 97.50 97 LYS A CA 1
ATOM 809 C C . LYS A 1 97 ? -9.987 6.000 1.591 1.00 97.50 97 LYS A C 1
ATOM 811 O O . LYS A 1 97 ? -10.403 6.238 2.724 1.00 97.50 97 LYS A O 1
ATOM 816 N N . ASP A 1 98 ? -10.766 5.939 0.516 1.00 97.62 98 ASP A N 1
ATOM 817 C CA . ASP A 1 98 ? -12.201 6.237 0.506 1.00 97.62 98 ASP A CA 1
ATOM 818 C C . ASP A 1 98 ? -13.013 5.241 1.345 1.00 97.62 98 ASP A C 1
ATOM 820 O O . ASP A 1 98 ? -14.012 5.613 1.962 1.00 97.62 98 ASP A O 1
ATOM 824 N N . LYS A 1 99 ? -12.563 3.981 1.459 1.00 96.44 99 LYS A N 1
ATOM 825 C CA . LYS A 1 99 ? -13.158 3.004 2.394 1.00 96.44 99 LYS A CA 1
ATOM 826 C C . LYS A 1 99 ? -12.932 3.369 3.864 1.00 96.44 99 LYS A C 1
ATOM 828 O O . LYS A 1 99 ? -13.678 2.913 4.726 1.00 96.44 99 LYS A O 1
ATOM 833 N N . GLY A 1 100 ? -11.919 4.179 4.168 1.00 95.69 100 GLY A N 1
ATOM 834 C CA . GLY A 1 100 ? -11.582 4.592 5.530 1.00 95.69 100 GLY A CA 1
ATOM 835 C C . GLY A 1 100 ? -10.433 3.810 6.164 1.00 95.69 100 GLY A C 1
ATOM 836 O O . GLY A 1 100 ? -10.319 3.793 7.391 1.00 95.69 100 GLY A O 1
ATOM 837 N N . PHE A 1 101 ? -9.570 3.171 5.365 1.00 98.00 101 PHE A N 1
ATOM 838 C CA . PHE A 1 101 ? -8.319 2.627 5.891 1.00 98.00 101 PHE A CA 1
ATOM 839 C C . PHE A 1 101 ? -7.375 3.749 6.363 1.00 98.00 101 PHE A C 1
ATOM 841 O O . PHE A 1 101 ? -7.237 4.808 5.743 1.00 98.00 101 PHE A O 1
ATOM 848 N N . ILE A 1 102 ? -6.665 3.483 7.456 1.00 97.19 102 ILE A N 1
ATOM 849 C CA . ILE A 1 102 ? -5.462 4.199 7.874 1.00 97.19 102 ILE A CA 1
ATOM 850 C C . ILE A 1 102 ? -4.296 3.504 7.182 1.00 97.19 102 ILE A C 1
ATOM 852 O O . ILE A 1 102 ? -3.944 2.376 7.531 1.00 97.19 102 ILE A O 1
ATOM 856 N N . ILE A 1 103 ? -3.749 4.164 6.166 1.00 98.06 103 ILE A N 1
ATOM 857 C CA . ILE A 1 103 ? -2.799 3.546 5.248 1.00 98.06 103 ILE A CA 1
ATOM 858 C C . ILE A 1 103 ? -1.370 3.900 5.648 1.00 98.06 103 ILE A C 1
ATOM 860 O O . ILE A 1 103 ? -1.039 5.069 5.835 1.00 98.06 103 ILE A O 1
ATOM 864 N N . THR A 1 104 ? -0.531 2.875 5.722 1.00 98.06 104 THR A N 1
ATOM 865 C CA . THR A 1 104 ? 0.926 2.978 5.729 1.00 98.06 104 THR A CA 1
ATOM 866 C C . THR A 1 104 ? 1.433 2.525 4.364 1.00 98.06 104 THR A C 1
ATOM 868 O O . THR A 1 104 ? 0.987 1.504 3.841 1.00 98.06 104 THR A O 1
ATOM 871 N N . LEU A 1 105 ? 2.371 3.266 3.781 1.00 97.88 105 LEU A N 1
ATOM 872 C CA . LEU A 1 105 ? 3.023 2.891 2.531 1.00 97.88 105 LEU A CA 1
ATOM 873 C C . LEU A 1 105 ? 4.491 2.573 2.802 1.00 97.88 105 LEU A C 1
ATOM 875 O O . LEU A 1 105 ? 5.237 3.437 3.257 1.00 97.88 105 LEU A O 1
ATOM 879 N N . PHE A 1 106 ? 4.906 1.343 2.511 1.00 97.75 106 PHE A N 1
ATOM 880 C CA . PHE A 1 106 ? 6.316 0.973 2.462 1.00 97.75 106 PHE A CA 1
ATOM 881 C C . PHE A 1 106 ? 6.800 1.071 1.017 1.00 97.75 106 PHE A C 1
ATOM 883 O O . PHE A 1 106 ? 6.403 0.281 0.162 1.00 97.75 106 PHE A O 1
ATOM 890 N N . THR A 1 107 ? 7.653 2.059 0.761 1.00 97.25 107 THR A N 1
ATOM 891 C CA . THR A 1 107 ? 8.273 2.342 -0.539 1.00 97.25 107 THR A CA 1
ATOM 892 C C . THR A 1 107 ? 9.755 2.652 -0.339 1.00 97.25 107 THR A C 1
ATOM 894 O O . THR A 1 107 ? 10.160 3.161 0.707 1.00 97.25 107 THR A O 1
ATOM 897 N N . ASN A 1 108 ? 10.567 2.353 -1.348 1.00 96.75 108 ASN A N 1
ATOM 898 C CA . ASN A 1 108 ? 11.959 2.772 -1.452 1.00 96.75 108 ASN A CA 1
ATOM 899 C C . ASN A 1 108 ? 12.106 4.262 -1.823 1.00 96.75 108 ASN A C 1
ATOM 901 O O . ASN A 1 108 ? 13.209 4.800 -1.757 1.00 96.75 108 ASN A O 1
ATOM 905 N N . GLY A 1 109 ? 11.009 4.923 -2.210 1.00 96.38 109 GLY A N 1
ATOM 906 C CA . GLY A 1 109 ? 10.952 6.352 -2.508 1.00 96.38 109 GLY A CA 1
ATOM 907 C C . GLY A 1 109 ? 11.554 6.769 -3.852 1.00 96.38 109 GLY A C 1
ATOM 908 O O . GLY A 1 109 ? 11.455 7.936 -4.206 1.00 96.38 109 GLY A O 1
ATOM 909 N N . TYR A 1 110 ? 12.129 5.856 -4.638 1.00 96.75 110 TYR A N 1
ATOM 910 C CA . TYR A 1 110 ? 12.776 6.193 -5.911 1.00 96.75 110 TYR A CA 1
ATOM 911 C C . TYR A 1 110 ? 11.788 6.773 -6.930 1.00 96.75 110 TYR A C 1
ATOM 913 O O . TYR A 1 110 ? 12.116 7.700 -7.662 1.00 96.75 110 TYR A O 1
ATOM 921 N N . SER A 1 111 ? 10.574 6.222 -6.981 1.00 95.00 111 SER A N 1
ATOM 922 C CA . SER A 1 111 ? 9.501 6.690 -7.870 1.00 95.00 111 SER A CA 1
ATOM 923 C C . SER A 1 111 ? 8.613 7.759 -7.226 1.00 95.00 111 SER A C 1
ATOM 925 O O . SER A 1 111 ? 7.589 8.122 -7.800 1.00 95.00 111 SER A O 1
ATOM 927 N N . MET A 1 112 ? 8.974 8.250 -6.037 1.00 95.75 112 MET A N 1
ATOM 928 C CA . MET A 1 112 ? 8.234 9.313 -5.369 1.00 95.75 112 MET A CA 1
ATOM 929 C C . MET A 1 112 ? 8.457 10.639 -6.097 1.00 95.75 112 MET A C 1
ATOM 931 O O . MET A 1 112 ? 9.588 11.020 -6.394 1.00 95.75 112 MET A O 1
ATOM 935 N N . THR A 1 113 ? 7.374 11.366 -6.343 1.00 95.56 113 THR A N 1
ATOM 936 C CA . THR A 1 113 ? 7.399 12.715 -6.914 1.00 95.56 113 THR A CA 1
ATOM 937 C C . THR A 1 113 ? 6.638 13.670 -6.004 1.00 95.56 113 THR A C 1
ATOM 939 O O . THR A 1 113 ? 5.849 13.240 -5.162 1.00 95.56 113 THR A O 1
ATOM 942 N N . GLU A 1 114 ? 6.826 14.978 -6.186 1.00 95.75 114 GLU A N 1
ATOM 943 C CA . GLU A 1 114 ? 6.029 15.980 -5.464 1.00 95.75 114 GLU A CA 1
ATOM 944 C C . GLU A 1 114 ? 4.528 15.861 -5.742 1.00 95.75 114 GLU A C 1
ATOM 946 O O . GLU A 1 114 ? 3.724 16.231 -4.898 1.00 95.75 114 GLU A O 1
ATOM 951 N N . GLU A 1 115 ? 4.139 15.376 -6.922 1.00 94.50 115 GLU A N 1
ATOM 95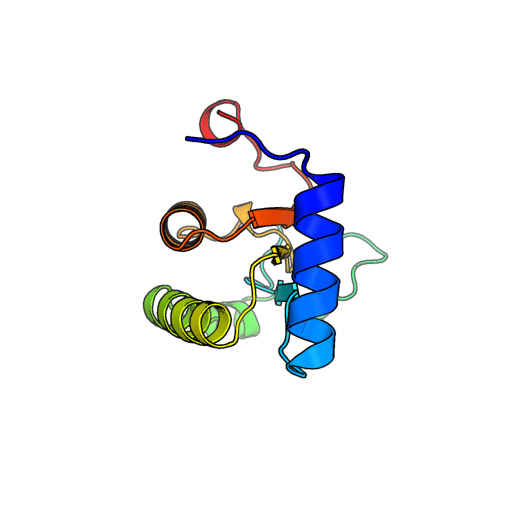2 C CA . GLU A 1 115 ? 2.734 15.148 -7.263 1.00 94.50 115 GLU A CA 1
ATOM 953 C C . GLU A 1 115 ? 2.135 14.011 -6.430 1.00 94.50 115 GLU A C 1
ATOM 955 O O . GLU A 1 115 ? 1.040 14.159 -5.902 1.00 94.50 115 GLU A O 1
ATOM 960 N N . ILE A 1 116 ? 2.873 12.909 -6.267 1.00 93.31 116 ILE A N 1
ATOM 961 C CA . ILE A 1 116 ? 2.433 11.751 -5.475 1.00 93.31 116 ILE A CA 1
ATOM 962 C C . ILE A 1 116 ? 2.445 12.064 -3.970 1.00 93.31 116 ILE A C 1
ATOM 964 O O . ILE A 1 116 ? 1.647 11.509 -3.221 1.00 93.31 116 ILE A O 1
ATOM 968 N N . ALA A 1 117 ? 3.359 12.926 -3.517 1.00 90.62 117 ALA A N 1
ATOM 969 C CA . ALA A 1 117 ? 3.542 13.243 -2.101 1.00 90.62 117 ALA A CA 1
ATOM 970 C C . ALA A 1 117 ? 2.543 14.274 -1.533 1.00 90.62 117 ALA A C 1
ATOM 972 O O . ALA A 1 117 ? 2.576 14.528 -0.327 1.00 90.62 117 ALA A O 1
ATOM 973 N N . LYS A 1 118 ? 1.710 14.891 -2.378 1.00 81.88 118 LYS A N 1
ATOM 974 C CA . LYS A 1 118 ? 0.685 15.871 -1.982 1.00 81.88 118 LYS A CA 1
ATOM 975 C C . LYS A 1 118 ? -0.591 15.191 -1.499 1.00 81.88 118 LYS A C 1
ATOM 977 O O . LYS A 1 118 ? -1.162 15.707 -0.512 1.00 81.88 118 LYS A O 1
#

Mean predicted aligned error: 3.23 Å

Solvent-accessible surface area (backbone atoms only — not comparable to full-atom values): 7041 Å² total; per-residue (Å²): 134,85,89,72,59,65,68,61,51,49,55,51,50,53,52,52,29,59,75,68,74,34,57,42,66,46,78,42,71,72,37,40,44,50,97,70,82,60,94,86,50,88,44,56,90,45,51,41,74,83,48,58,76,67,54,77,52,71,70,55,50,54,51,48,50,54,52,44,44,75,52,53,31,38,38,37,33,46,23,46,40,22,37,80,70,43,91,63,37,67,63,52,50,49,57,43,46,75,75,60,44,49,74,44,79,50,65,88,58,81,81,63,44,76,79,78,73,107

Secondary structure (DSSP, 8-state):
-----HHHHHHHHHHHHHHTT---EEEEEEES--S---TT-SSGGG-SHHHHTTSPPHHHHHHHHHHHHHTT--EEEEEES-GGGSTTHHHHHHHHHHHT-EEEE---STT--TTTT-

InterPro domains:
  IPR007197 Radical SAM [PF04055] (29-117)
  IPR007197 Radical SAM [PS51918] (20-118)
  IPR007197 Radical SAM [SFLDS00029] (21-117)
  IPR013785 Aldolase-type TIM barrel [G3DSA:3.20.20.70] (19-118)
  IPR050377 Radical SAM PqqA peptide cyclase/Mycofactocin maturase MftC-like [PTHR11228] (16-117)
  IPR058240 Radical SAM superfamily [SSF102114] (21-117)

Foldseek 3Di:
DDDDDPVRVVVVLVVVCVVVVFDAEDEDQQALDAPDDDPPDPSVVQNDPVNRVVGDDLVVLLVVLVVNVVSNHQEYEYHHRALLVDPCSVVSVVSNVVSRHPYHYDHPCPSPDPVNVD

Sequence (118 aa):
MREIQYKTFSLRTHKINWLLKRPNVCQFELTFGCNLHCKHCYTDCYNKPAYLKKELKTREVKFILDKVYKAGVIWLCFTGGDPLTRKDFLDIYSDAKDKGFIITLFTNGYSMTEEIAK

Radius of gyration: 15.98 Å; Cα contacts (8 Å, |Δi|>4): 142; chains: 1; bounding box: 38×31×38 Å

Nearest PDB structures (foldseek):
  7voc-assembly1_C  TM=8.237E-01  e=3.104E-04  Streptomyces griseochromogenes
  6efn-assembly1_A-2  TM=7.001E-01  e=5.501E-04  Bacillus subtilis subsp. subtilis str. 168
  6c8v-assembly1_A  TM=9.484E-01  e=6.994E-03  Methylorubrum extorquens
  5v1t-assembly1_A  TM=6.834E-01  e=2.872E-03  Streptococcus suis
  8wm2-assembly1_A  TM=5.750E-01  e=3.947E-03  Streptomyces sp. ATCC 700974

Organism: NCBI:txid412755

pLDDT: mean 95.76, std 4.12, range [62.31, 98.69]